Protein AF-A0A7J5W8D7-F1 (afdb_monomer_lite)

Secondary structure (DSSP, 8-state):
-HHHHHHHHHHHHHHHHHHHHHHHHHHHHHHHHHHHHHHHHHHHHHHHSS--TT--GGGGTTTSSSHHHHTB-TTT-PBPEEETTTTEEEBTTB---

Structure (mmCIF, N/CA/C/O backbone):
data_AF-A0A7J5W8D7-F1
#
_entry.id   AF-A0A7J5W8D7-F1
#
loop_
_atom_site.group_PDB
_atom_site.id
_atom_site.type_symbol
_atom_site.label_atom_id
_atom_site.label_alt_id
_atom_site.label_comp_id
_atom_site.label_asym_id
_atom_site.label_entity_id
_atom_site.label_seq_id
_atom_site.pdbx_PDB_ins_code
_atom_site.Cartn_x
_atom_site.Cartn_y
_atom_site.Cartn_z
_atom_site.occupancy
_atom_site.B_iso_or_equiv
_atom_site.auth_seq_id
_atom_site.auth_comp_id
_atom_site.auth_asym_id
_atom_site.auth_atom_id
_atom_site.pdbx_PDB_model_num
ATOM 1 N N . MET A 1 1 ? -29.843 -3.791 36.049 1.00 81.31 1 MET A N 1
ATOM 2 C CA . MET A 1 1 ? -30.509 -3.191 34.869 1.00 81.31 1 MET A CA 1
ATOM 3 C C . MET A 1 1 ? -29.813 -1.909 34.408 1.00 81.31 1 MET A C 1
ATOM 5 O O . MET A 1 1 ? -29.415 -1.856 33.257 1.00 81.31 1 MET A O 1
ATOM 9 N N . VAL A 1 2 ? -29.557 -0.930 35.288 1.00 93.94 2 VAL A N 1
ATOM 10 C CA . VAL A 1 2 ? -28.849 0.327 34.934 1.00 93.94 2 VAL A CA 1
ATOM 11 C C . VAL A 1 2 ? -27.437 0.103 34.369 1.00 93.94 2 VAL A C 1
ATOM 13 O O . VAL A 1 2 ? -27.070 0.722 33.380 1.00 93.94 2 VAL A O 1
ATOM 16 N N . VAL A 1 3 ? -26.665 -0.831 34.931 1.00 94.50 3 VAL A N 1
ATOM 17 C CA . VAL A 1 3 ? -25.295 -1.118 34.457 1.00 94.50 3 VAL A CA 1
ATOM 18 C C . VAL A 1 3 ? -25.271 -1.601 33.004 1.00 94.50 3 VAL A C 1
ATOM 20 O O . VAL A 1 3 ? -24.425 -1.170 32.230 1.00 94.50 3 VAL A O 1
ATOM 23 N N . VAL A 1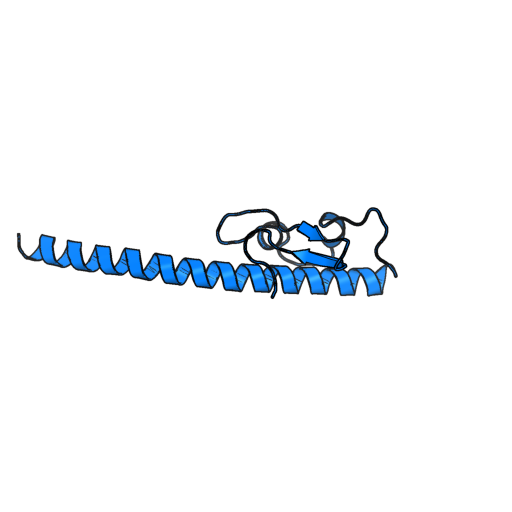 4 ? -26.230 -2.446 32.611 1.00 94.19 4 VAL A N 1
ATOM 24 C CA . VAL A 1 4 ? -26.324 -2.970 31.238 1.00 94.19 4 VAL A CA 1
ATOM 25 C C . VAL A 1 4 ? -26.628 -1.841 30.252 1.00 94.19 4 VAL A C 1
ATOM 27 O O . VAL A 1 4 ? -26.033 -1.791 29.180 1.00 94.19 4 VAL A O 1
ATOM 30 N N . LEU A 1 5 ? -27.491 -0.896 30.642 1.00 93.12 5 LEU A N 1
ATOM 31 C CA . LEU A 1 5 ? -27.784 0.291 29.837 1.00 93.12 5 LEU A CA 1
ATOM 32 C C . LEU A 1 5 ? -26.545 1.173 29.653 1.00 93.12 5 LEU A C 1
ATOM 34 O O . LEU A 1 5 ? -26.247 1.574 28.533 1.00 93.12 5 LEU A O 1
ATOM 38 N N . ILE A 1 6 ? -25.796 1.433 30.728 1.00 95.19 6 ILE A N 1
ATOM 39 C CA . ILE A 1 6 ? -24.584 2.262 30.661 1.00 95.19 6 ILE A CA 1
ATOM 40 C C . ILE A 1 6 ? -23.525 1.600 29.770 1.00 95.19 6 ILE A C 1
ATOM 42 O O . ILE A 1 6 ? -22.965 2.258 28.896 1.00 95.19 6 ILE A O 1
ATOM 46 N N . LEU A 1 7 ? -23.285 0.295 29.936 1.00 94.75 7 LEU A N 1
ATOM 47 C CA . LEU A 1 7 ? -22.328 -0.445 29.108 1.00 94.75 7 LEU A CA 1
ATOM 48 C C . LEU A 1 7 ? -22.732 -0.461 27.628 1.00 94.75 7 LEU A C 1
ATOM 50 O O . LEU A 1 7 ? -21.874 -0.289 26.765 1.00 94.75 7 LEU A O 1
ATOM 54 N N . GLY A 1 8 ? -24.026 -0.606 27.329 1.00 93.50 8 GLY A N 1
ATOM 55 C CA . GLY A 1 8 ? -24.528 -0.563 25.955 1.00 93.50 8 GLY A CA 1
ATOM 56 C C . GLY A 1 8 ? -24.246 0.774 25.267 1.00 93.50 8 GLY A C 1
ATOM 57 O O . GLY A 1 8 ? -23.743 0.796 24.145 1.00 93.50 8 GLY A O 1
ATOM 58 N N . VAL A 1 9 ? -24.496 1.893 25.955 1.00 94.19 9 VAL A N 1
ATOM 59 C CA . VAL A 1 9 ? -24.223 3.234 25.408 1.00 94.19 9 VAL A CA 1
ATOM 60 C C . VAL A 1 9 ? -22.724 3.448 25.182 1.00 94.19 9 VAL A C 1
ATOM 62 O O . VAL A 1 9 ? -22.331 3.927 24.119 1.00 94.19 9 VAL A O 1
ATOM 65 N N . LEU A 1 10 ? -21.876 3.047 26.135 1.00 94.56 10 LEU A N 1
ATOM 66 C CA . LEU A 1 10 ? -20.420 3.160 25.992 1.00 94.56 10 LEU A CA 1
ATOM 67 C C . LEU A 1 10 ? -19.897 2.348 24.801 1.00 94.56 10 LEU A C 1
ATOM 69 O O . LEU A 1 10 ? -19.046 2.830 24.054 1.00 94.56 10 LEU A O 1
ATOM 73 N N . MET A 1 11 ? -20.431 1.143 24.587 1.00 93.56 11 MET A N 1
ATOM 74 C CA . MET A 1 11 ? -20.006 0.291 23.480 1.00 93.56 11 MET A CA 1
ATOM 75 C C . MET A 1 11 ? -20.404 0.860 22.116 1.00 93.56 11 MET A C 1
ATOM 77 O O . MET A 1 11 ? -19.600 0.817 21.188 1.00 93.56 11 MET A O 1
ATOM 81 N N . LEU A 1 12 ? -21.596 1.452 21.992 1.00 93.44 12 LEU A N 1
ATOM 82 C CA . LEU A 1 12 ? -22.017 2.106 20.747 1.00 93.44 12 LEU A CA 1
ATOM 83 C C . LEU A 1 12 ? -21.089 3.266 20.368 1.00 93.44 12 LEU A C 1
ATOM 85 O O . LEU A 1 12 ? -20.677 3.371 19.213 1.00 93.44 12 LEU A O 1
ATOM 89 N N . ILE A 1 13 ? -20.711 4.098 21.342 1.00 91.62 13 ILE A N 1
ATOM 90 C CA . ILE A 1 13 ? -19.775 5.210 21.120 1.00 91.62 13 ILE A CA 1
ATOM 91 C C . ILE A 1 13 ? -18.398 4.676 20.706 1.00 91.62 13 ILE A C 1
ATOM 93 O O . ILE A 1 13 ? -17.784 5.200 19.775 1.00 91.62 13 ILE A O 1
ATOM 97 N N . ALA A 1 14 ? -17.915 3.620 21.365 1.00 91.00 14 ALA A N 1
ATOM 98 C CA . ALA A 1 14 ? -16.631 3.004 21.045 1.00 91.00 14 ALA A CA 1
ATOM 99 C C . ALA A 1 14 ? -16.593 2.443 19.612 1.00 91.00 14 ALA A C 1
ATOM 101 O O . ALA A 1 14 ? -15.637 2.695 18.885 1.00 91.00 14 ALA A O 1
ATOM 102 N N . VAL A 1 15 ? -17.643 1.739 19.178 1.00 90.38 15 VAL A N 1
ATOM 103 C CA . VAL A 1 15 ? -17.714 1.180 17.816 1.00 90.38 15 VAL A CA 1
ATOM 104 C C . VAL A 1 15 ? -17.749 2.293 16.771 1.00 90.38 15 VAL A C 1
ATOM 106 O O . VAL A 1 15 ? -16.958 2.266 15.831 1.00 90.38 15 VAL A O 1
ATOM 109 N N . ALA A 1 16 ? -18.619 3.290 16.958 1.00 87.06 16 ALA A N 1
ATOM 110 C CA . ALA A 1 16 ? -18.762 4.394 16.011 1.00 87.06 16 ALA A CA 1
ATOM 111 C C . ALA A 1 16 ? -17.479 5.233 15.889 1.00 87.06 16 ALA A C 1
ATOM 113 O O . ALA A 1 16 ? -17.097 5.637 14.794 1.00 87.06 16 ALA A O 1
ATOM 114 N N . SER A 1 17 ? -16.786 5.485 17.002 1.00 89.50 17 SER A N 1
ATOM 115 C CA . SER A 1 17 ? -15.521 6.227 16.973 1.00 89.50 17 SER A CA 1
ATOM 116 C C . SER A 1 17 ? -14.381 5.423 16.345 1.00 89.50 17 SER A C 1
ATOM 118 O O . SER A 1 17 ? -13.585 5.985 15.592 1.00 89.50 17 SER A O 1
ATOM 120 N N . TYR A 1 18 ? -14.310 4.113 16.603 1.00 89.38 18 TYR A N 1
ATOM 121 C CA . TYR A 1 18 ? -13.262 3.259 16.050 1.00 89.38 18 TYR A CA 1
ATOM 122 C C . TYR A 1 18 ? -13.353 3.121 14.528 1.00 89.38 18 TYR A C 1
ATOM 124 O O . TYR A 1 18 ? -12.325 3.227 13.863 1.00 89.38 18 TYR A O 1
ATOM 132 N N . SER A 1 19 ? -14.554 2.944 13.960 1.00 86.00 19 SER A N 1
ATOM 133 C CA . SER A 1 19 ? -14.712 2.814 12.503 1.00 86.00 19 SER A CA 1
ATOM 134 C C . SER A 1 19 ? -14.227 4.064 11.765 1.00 86.00 19 SER A C 1
ATOM 136 O O . SER A 1 19 ? -13.439 3.961 10.835 1.00 86.00 19 SER A O 1
ATOM 138 N N . MET A 1 20 ? -14.576 5.257 12.257 1.00 84.31 20 MET A N 1
ATOM 139 C CA . MET A 1 20 ? -14.128 6.523 11.661 1.00 84.31 20 MET A CA 1
ATOM 140 C C . MET A 1 20 ? -12.601 6.697 11.691 1.00 84.31 20 MET A C 1
ATOM 142 O O . MET A 1 20 ? -12.018 7.282 10.777 1.00 84.31 20 MET A O 1
ATOM 146 N N . LEU A 1 21 ? -11.946 6.237 12.761 1.00 88.88 21 LEU A N 1
ATOM 147 C CA . LEU A 1 21 ? -10.488 6.292 12.895 1.00 88.88 21 LEU A CA 1
ATOM 148 C C . LEU A 1 21 ? -9.805 5.267 11.985 1.00 88.88 21 LEU A C 1
ATOM 150 O O . LEU A 1 21 ? -8.797 5.587 11.354 1.00 88.88 21 LEU A O 1
ATOM 154 N N . ALA A 1 22 ? -10.360 4.056 11.911 1.00 89.12 22 ALA A N 1
ATOM 155 C CA . ALA A 1 22 ? -9.867 2.990 11.052 1.00 89.12 22 ALA A CA 1
ATOM 156 C C . ALA A 1 22 ? -9.936 3.381 9.569 1.00 89.12 22 ALA A C 1
ATOM 158 O O . ALA A 1 22 ? -8.950 3.190 8.860 1.00 89.12 22 ALA A O 1
ATOM 159 N N . ASP A 1 23 ? -11.031 4.007 9.129 1.00 89.25 23 ASP A N 1
ATOM 160 C CA . ASP A 1 23 ? -11.201 4.428 7.735 1.00 89.25 23 ASP A CA 1
ATOM 161 C C . ASP A 1 23 ? -10.138 5.458 7.322 1.00 89.25 23 ASP A C 1
ATOM 163 O O . ASP A 1 23 ? -9.457 5.296 6.310 1.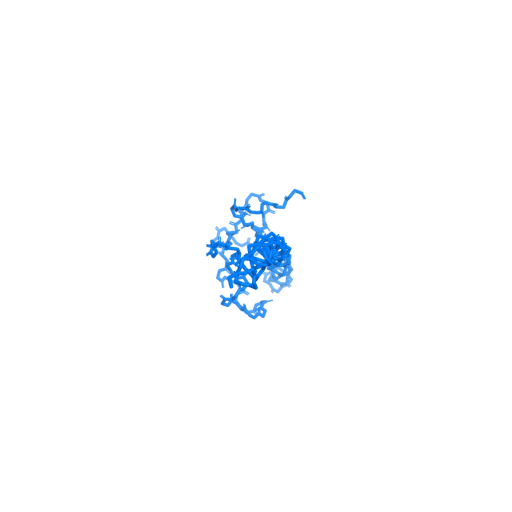00 89.25 23 ASP A O 1
ATOM 167 N N . ARG A 1 24 ? -9.903 6.472 8.165 1.00 88.38 24 ARG A N 1
ATOM 168 C CA . ARG A 1 24 ? -8.859 7.487 7.930 1.00 88.38 24 ARG A CA 1
ATOM 169 C C . ARG A 1 24 ? -7.454 6.893 7.925 1.00 88.38 24 ARG A C 1
ATOM 171 O O . ARG A 1 24 ? -6.602 7.310 7.142 1.00 88.38 24 ARG A O 1
ATOM 178 N N . ALA A 1 25 ? -7.188 5.939 8.816 1.00 89.62 25 ALA A N 1
ATOM 179 C CA . ALA A 1 25 ? -5.907 5.244 8.845 1.00 89.62 25 ALA A CA 1
ATOM 180 C C . ALA A 1 25 ? -5.700 4.409 7.572 1.00 89.62 25 ALA A C 1
ATOM 182 O O . ALA A 1 25 ? -4.596 4.385 7.028 1.00 89.62 25 ALA A O 1
ATOM 183 N N . ALA A 1 26 ? -6.758 3.764 7.077 1.00 90.38 26 ALA A N 1
ATOM 184 C CA . ALA A 1 26 ? -6.730 2.988 5.847 1.00 90.38 26 ALA A CA 1
ATOM 185 C C . ALA A 1 26 ? -6.518 3.869 4.605 1.00 90.38 26 ALA A C 1
ATOM 187 O O . ALA A 1 26 ? -5.719 3.504 3.742 1.00 90.38 26 ALA A O 1
ATOM 188 N N . GLU A 1 27 ? -7.150 5.041 4.543 1.00 90.19 27 GLU A N 1
ATOM 189 C CA . GLU A 1 27 ? -6.920 6.051 3.502 1.00 90.19 27 GLU A CA 1
ATOM 190 C C . GLU A 1 27 ? -5.461 6.533 3.504 1.00 90.19 27 GLU A C 1
ATOM 192 O O . GLU A 1 27 ? -4.771 6.461 2.485 1.00 90.19 27 GLU A O 1
ATOM 197 N N . ALA A 1 28 ? -4.938 6.935 4.668 1.00 90.38 28 ALA A N 1
ATOM 198 C CA . ALA A 1 28 ? -3.546 7.366 4.799 1.00 90.38 28 ALA A CA 1
ATOM 199 C C . ALA A 1 28 ? -2.552 6.256 4.407 1.00 90.38 28 ALA A C 1
ATOM 201 O O . ALA A 1 28 ? -1.541 6.519 3.748 1.00 90.38 28 ALA A O 1
ATOM 202 N N . ALA A 1 29 ? -2.846 5.007 4.771 1.00 91.25 29 ALA A N 1
ATOM 203 C CA . ALA A 1 29 ? -2.056 3.852 4.365 1.00 91.25 29 ALA A CA 1
ATOM 204 C C . ALA A 1 29 ? -2.151 3.593 2.851 1.00 91.25 29 ALA A C 1
ATOM 206 O O . ALA A 1 29 ? -1.132 3.304 2.228 1.00 91.25 29 ALA A O 1
ATOM 207 N N . CYS A 1 30 ? -3.325 3.762 2.233 1.00 92.00 30 CYS A N 1
ATOM 208 C CA . CYS A 1 30 ? -3.487 3.660 0.782 1.00 92.00 30 CYS A CA 1
ATOM 209 C C . CYS A 1 30 ? -2.618 4.686 0.047 1.00 92.00 30 CYS A C 1
ATOM 211 O O . CYS A 1 30 ? -1.901 4.340 -0.893 1.00 92.00 30 CYS A O 1
ATOM 213 N N . ILE A 1 31 ? -2.623 5.934 0.518 1.00 91.06 31 ILE A N 1
ATOM 214 C CA . ILE A 1 31 ? -1.767 6.999 -0.009 1.00 91.06 31 ILE A CA 1
ATOM 215 C C . ILE A 1 31 ? -0.290 6.617 0.173 1.00 91.06 31 ILE A C 1
ATOM 217 O O . ILE A 1 31 ? 0.510 6.702 -0.757 1.00 91.06 31 ILE A O 1
ATOM 221 N N . SER A 1 32 ? 0.102 6.121 1.345 1.00 91.31 32 SER A N 1
ATOM 222 C CA . SER A 1 32 ? 1.477 5.658 1.553 1.00 91.31 32 SER A CA 1
ATOM 223 C C . SER A 1 32 ? 1.873 4.537 0.581 1.00 91.31 32 SER A C 1
ATOM 225 O O . SER A 1 32 ? 2.962 4.591 0.015 1.00 91.31 32 SER A O 1
ATOM 227 N N . ASN A 1 33 ? 1.000 3.556 0.342 1.00 91.31 33 ASN A N 1
ATOM 228 C CA . ASN A 1 33 ? 1.258 2.446 -0.582 1.00 91.31 33 ASN A CA 1
ATOM 229 C C . ASN A 1 33 ? 1.459 2.938 -2.020 1.00 91.31 33 ASN A C 1
ATOM 231 O O . ASN A 1 33 ? 2.429 2.551 -2.671 1.00 91.31 33 ASN A O 1
ATOM 235 N N . GLN A 1 34 ? 0.598 3.844 -2.488 1.00 90.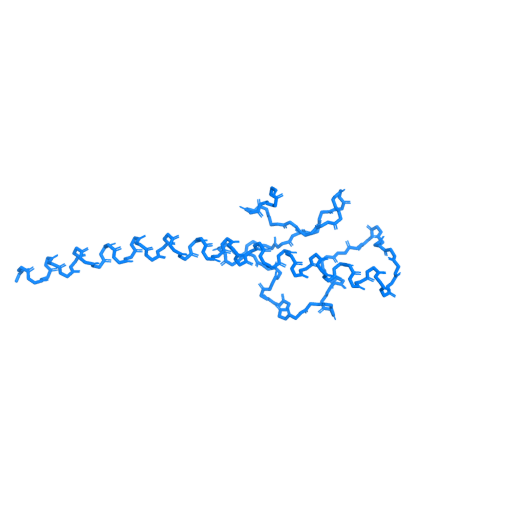94 34 GLN A N 1
ATOM 236 C CA . GLN A 1 34 ? 0.737 4.482 -3.799 1.00 90.94 34 GLN A CA 1
ATOM 237 C C . GLN A 1 34 ? 2.080 5.225 -3.919 1.00 90.94 34 GLN A C 1
ATOM 239 O O . GLN A 1 34 ? 2.779 5.055 -4.914 1.00 90.94 34 GLN A O 1
ATOM 244 N N . ARG A 1 35 ? 2.518 5.974 -2.891 1.00 91.19 35 ARG A N 1
ATOM 245 C CA . ARG A 1 35 ? 3.848 6.628 -2.881 1.00 91.19 35 ARG A CA 1
ATOM 246 C C . ARG A 1 35 ? 4.995 5.627 -2.945 1.00 91.19 35 ARG A C 1
ATOM 248 O O . ARG A 1 35 ? 5.942 5.851 -3.693 1.00 91.19 35 ARG A O 1
ATOM 255 N N . THR A 1 36 ? 4.917 4.543 -2.179 1.00 92.00 36 THR A N 1
ATOM 256 C CA . THR A 1 36 ? 5.930 3.481 -2.190 1.00 92.00 36 THR A CA 1
ATOM 257 C C . THR A 1 36 ? 6.052 2.860 -3.577 1.00 92.00 36 THR A C 1
ATOM 259 O O . THR A 1 36 ? 7.158 2.750 -4.104 1.00 92.00 36 THR A O 1
ATOM 262 N N . LEU A 1 37 ? 4.924 2.514 -4.202 1.00 91.44 37 LEU A N 1
ATOM 263 C CA . LEU A 1 37 ? 4.917 1.939 -5.544 1.00 91.44 37 LEU A CA 1
ATOM 264 C C . LEU A 1 37 ? 5.376 2.949 -6.602 1.00 91.44 37 LEU A C 1
ATOM 266 O O . LEU A 1 37 ? 6.174 2.600 -7.464 1.00 91.44 37 LEU A O 1
ATOM 270 N N . ASN A 1 38 ? 4.981 4.218 -6.496 1.00 91.44 38 ASN A N 1
ATOM 271 C CA . ASN A 1 38 ? 5.498 5.285 -7.356 1.00 91.44 38 ASN A CA 1
ATOM 272 C C . ASN A 1 38 ? 7.018 5.450 -7.213 1.00 91.44 38 ASN A C 1
ATOM 274 O O . ASN A 1 38 ? 7.717 5.629 -8.207 1.00 91.44 38 ASN A O 1
ATOM 278 N N . GLY A 1 39 ? 7.558 5.322 -5.999 1.00 90.44 39 GLY A N 1
ATOM 279 C CA . GLY A 1 39 ? 9.001 5.244 -5.775 1.00 90.44 39 GLY A CA 1
ATOM 280 C C . GLY A 1 39 ? 9.632 4.043 -6.484 1.00 90.44 39 GLY A C 1
ATOM 281 O O . GLY A 1 39 ? 10.651 4.192 -7.156 1.00 90.44 39 GLY A O 1
ATOM 282 N N . ALA A 1 40 ? 8.995 2.873 -6.416 1.00 91.31 40 ALA A N 1
ATOM 283 C CA . ALA A 1 40 ? 9.443 1.678 -7.126 1.00 91.31 40 ALA A CA 1
ATOM 284 C C . ALA A 1 40 ? 9.422 1.848 -8.660 1.00 91.31 40 ALA A C 1
ATOM 286 O O . ALA A 1 40 ? 10.352 1.379 -9.317 1.00 91.31 40 ALA A O 1
ATOM 287 N N . ILE A 1 41 ? 8.469 2.601 -9.233 1.00 90.81 41 ILE A N 1
ATOM 288 C CA . ILE A 1 41 ? 8.502 3.007 -10.655 1.00 90.81 41 ILE A CA 1
ATOM 289 C C . ILE A 1 41 ? 9.792 3.778 -10.956 1.00 90.81 41 ILE A C 1
ATOM 291 O O . ILE A 1 41 ? 10.472 3.489 -11.940 1.00 90.81 41 ILE A O 1
ATOM 295 N N . GLN A 1 42 ? 10.168 4.744 -10.114 1.00 90.38 42 GLN A N 1
ATOM 296 C CA . GLN A 1 42 ? 11.384 5.534 -10.335 1.00 90.38 42 GLN A CA 1
ATOM 297 C C . GLN A 1 42 ? 12.653 4.674 -10.264 1.00 90.38 42 GLN A C 1
ATOM 299 O O . GLN A 1 42 ? 13.565 4.850 -11.072 1.00 90.38 42 GLN A O 1
ATOM 304 N N . ILE A 1 43 ? 12.703 3.697 -9.354 1.00 90.50 43 ILE A N 1
ATOM 305 C CA . ILE A 1 43 ? 13.826 2.751 -9.263 1.00 90.50 43 ILE A CA 1
ATOM 306 C C . ILE A 1 43 ? 13.866 1.838 -10.498 1.00 90.50 43 ILE A C 1
ATOM 308 O O . ILE A 1 43 ? 14.941 1.612 -11.067 1.00 90.50 43 ILE A O 1
ATOM 312 N N . TYR A 1 44 ? 12.706 1.356 -10.955 1.00 89.56 44 TYR A N 1
ATOM 313 C CA . TYR A 1 44 ? 12.588 0.575 -12.185 1.00 89.56 44 TYR A CA 1
ATOM 314 C C . TYR A 1 44 ? 13.138 1.361 -13.380 1.00 89.56 44 TYR A C 1
ATOM 316 O O . TYR A 1 44 ? 13.976 0.842 -14.120 1.00 89.56 44 TYR A O 1
ATOM 324 N N . ARG A 1 45 ? 12.755 2.638 -13.525 1.00 89.19 45 ARG A N 1
ATOM 325 C CA . ARG A 1 45 ? 13.284 3.542 -14.562 1.00 89.19 45 ARG A CA 1
ATOM 326 C C . ARG A 1 45 ? 14.793 3.731 -14.439 1.00 89.19 45 ARG A C 1
ATOM 328 O O . ARG A 1 45 ? 15.507 3.601 -15.425 1.00 89.19 45 ARG A O 1
ATOM 335 N N . GLY A 1 46 ? 15.311 3.941 -13.232 1.00 87.25 46 GLY A N 1
ATOM 336 C CA . GLY A 1 46 ? 16.758 4.036 -13.012 1.00 87.25 46 GLY A CA 1
ATOM 337 C C . GLY A 1 46 ? 17.527 2.775 -13.433 1.00 87.25 46 GLY A C 1
ATOM 338 O O . GLY A 1 46 ? 18.668 2.870 -13.874 1.00 87.25 46 GLY A O 1
ATOM 339 N N . THR A 1 47 ? 16.897 1.599 -13.340 1.00 87.38 47 THR A N 1
ATOM 340 C CA . THR A 1 47 ? 17.535 0.306 -13.640 1.00 87.38 47 THR A CA 1
ATOM 341 C C . THR A 1 47 ? 17.369 -0.124 -15.100 1.00 87.38 47 THR A C 1
ATOM 343 O O . THR A 1 47 ? 18.291 -0.686 -15.687 1.00 87.38 47 THR A O 1
ATOM 346 N N . ARG A 1 48 ? 16.190 0.101 -15.691 1.00 84.88 48 ARG A N 1
ATOM 347 C CA . ARG A 1 48 ? 15.816 -0.379 -17.036 1.00 84.88 48 ARG A CA 1
ATOM 348 C C . ARG A 1 48 ? 15.680 0.730 -18.082 1.00 84.88 48 ARG A C 1
ATOM 350 O O . ARG A 1 48 ? 15.471 0.437 -19.256 1.00 84.88 48 ARG A O 1
ATOM 357 N N . GLY A 1 49 ? 15.820 1.990 -17.680 1.00 83.69 49 GLY A N 1
ATOM 358 C CA . GLY A 1 49 ? 15.660 3.164 -18.531 1.00 83.69 49 GLY A CA 1
ATOM 359 C C . GLY A 1 49 ? 14.225 3.694 -18.521 1.00 83.69 49 GLY A C 1
ATOM 360 O O . GLY A 1 49 ? 13.843 4.471 -17.649 1.00 83.69 49 GLY A O 1
ATOM 361 N N . SER A 1 50 ? 13.424 3.313 -19.517 1.00 80.69 50 SER A N 1
ATOM 362 C CA . SER A 1 50 ? 12.055 3.822 -19.687 1.00 80.69 50 SER A CA 1
ATOM 363 C C . SER A 1 50 ? 11.003 2.770 -19.356 1.00 80.69 50 SER A C 1
ATOM 365 O O . SER A 1 50 ? 11.248 1.571 -19.477 1.00 80.69 50 SER A O 1
ATOM 367 N N . LEU A 1 51 ? 9.805 3.235 -18.999 1.00 81.75 51 LEU A N 1
ATOM 368 C CA . LEU A 1 51 ? 8.610 2.399 -18.968 1.00 81.75 51 LEU A CA 1
ATOM 369 C C . LEU A 1 51 ? 8.274 1.989 -20.407 1.00 81.75 51 LEU A C 1
ATOM 371 O O . LEU A 1 51 ? 8.273 2.825 -21.314 1.00 81.75 51 LEU A O 1
ATOM 375 N N . THR A 1 52 ? 8.064 0.696 -20.633 1.00 78.19 52 THR A N 1
ATOM 376 C CA . THR A 1 52 ? 7.600 0.161 -21.916 1.00 78.19 52 THR A CA 1
ATOM 377 C C . THR A 1 52 ? 6.084 0.308 -22.031 1.00 78.19 52 THR A C 1
ATOM 379 O O . THR A 1 52 ? 5.378 0.404 -21.032 1.00 78.19 52 THR A O 1
ATOM 382 N N . SER A 1 53 ? 5.547 0.268 -23.252 1.00 73.19 53 SER A N 1
ATOM 383 C CA . SER A 1 53 ? 4.093 0.313 -23.494 1.00 73.19 53 SER A CA 1
ATOM 384 C C . SER A 1 53 ? 3.325 -0.890 -22.927 1.00 73.19 53 SER A C 1
ATOM 386 O O . SER A 1 53 ? 2.100 -0.868 -22.877 1.00 73.19 53 SER A O 1
ATOM 388 N N . THR A 1 54 ? 4.037 -1.936 -22.505 1.00 78.94 54 THR A N 1
ATOM 389 C CA . THR A 1 54 ? 3.499 -3.134 -21.850 1.00 78.94 54 THR A CA 1
ATOM 390 C C . THR A 1 54 ? 3.760 -3.150 -20.344 1.00 78.94 54 THR A C 1
ATOM 392 O O . THR A 1 54 ? 3.618 -4.204 -19.734 1.00 78.94 54 THR A O 1
ATOM 395 N N . PHE A 1 55 ? 4.212 -2.038 -19.757 1.00 83.69 55 PHE A N 1
ATOM 396 C CA . PHE A 1 55 ? 4.495 -1.959 -18.329 1.00 83.69 55 PHE A CA 1
ATOM 397 C C . PHE A 1 55 ? 3.224 -2.186 -17.513 1.00 83.69 55 PHE A C 1
ATOM 399 O O . PHE A 1 55 ? 2.176 -1.591 -17.772 1.00 83.69 55 PHE A O 1
ATOM 406 N N . THR A 1 56 ? 3.331 -3.047 -16.512 1.00 85.38 56 THR A N 1
ATOM 407 C CA . THR A 1 56 ? 2.243 -3.393 -15.604 1.00 85.38 56 THR A CA 1
ATOM 408 C C . THR A 1 56 ? 2.692 -3.250 -14.162 1.00 85.38 56 THR A C 1
ATOM 410 O O . THR A 1 56 ? 3.884 -3.233 -13.861 1.00 85.38 56 THR A O 1
ATOM 413 N N . LEU A 1 57 ? 1.727 -3.214 -13.240 1.00 84.75 57 LEU A N 1
ATOM 414 C CA . LEU A 1 57 ? 2.036 -3.209 -11.814 1.00 84.75 57 LEU A CA 1
ATOM 415 C C . LEU A 1 57 ? 2.928 -4.407 -11.424 1.00 84.75 57 LEU A C 1
ATOM 417 O O . LEU A 1 57 ? 3.845 -4.241 -10.636 1.00 84.75 57 LEU A O 1
ATOM 421 N N . GLY A 1 58 ? 2.743 -5.587 -12.024 1.00 85.81 58 GLY A N 1
ATOM 422 C CA . GLY A 1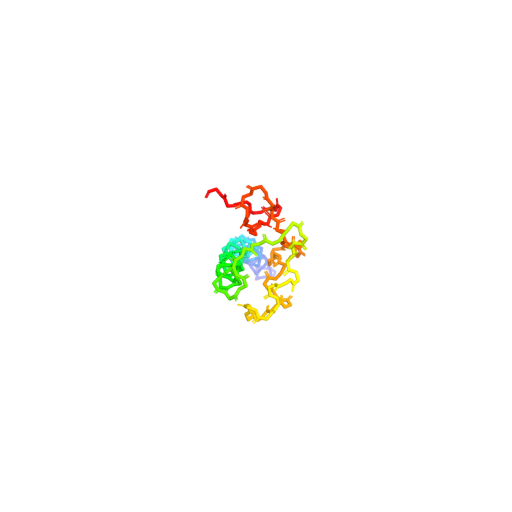 58 ? 3.562 -6.772 -11.730 1.00 85.81 58 GLY A CA 1
ATOM 423 C C . GLY A 1 58 ? 5.067 -6.586 -11.967 1.00 85.81 58 GLY A C 1
ATOM 424 O O . GLY A 1 58 ? 5.877 -7.214 -11.293 1.00 85.81 58 GLY A O 1
ATOM 425 N N . ASP A 1 59 ? 5.466 -5.670 -12.853 1.00 86.94 59 ASP A N 1
ATOM 426 C CA . ASP A 1 59 ? 6.880 -5.402 -13.135 1.00 86.94 59 ASP A CA 1
ATOM 427 C C . ASP A 1 59 ? 7.629 -4.768 -11.944 1.00 86.94 59 ASP A C 1
ATOM 429 O O . ASP A 1 59 ? 8.865 -4.749 -11.930 1.00 86.94 59 ASP A O 1
ATOM 433 N N . LEU A 1 60 ? 6.905 -4.269 -10.932 1.00 86.62 60 LEU A N 1
ATOM 434 C CA . LEU A 1 60 ? 7.475 -3.662 -9.728 1.00 86.62 60 LEU A CA 1
ATOM 435 C C . LEU A 1 60 ? 7.676 -4.648 -8.565 1.00 86.62 60 LEU A C 1
ATOM 437 O O . LEU A 1 60 ? 8.208 -4.232 -7.535 1.00 86.62 60 LEU A O 1
ATOM 441 N N . GLU A 1 61 ? 7.300 -5.924 -8.691 1.00 87.44 61 GLU A N 1
ATOM 442 C CA . GLU A 1 61 ? 7.343 -6.892 -7.577 1.00 87.44 61 GLU A CA 1
ATOM 443 C C . GLU A 1 61 ? 8.740 -7.020 -6.938 1.00 87.44 61 GLU A C 1
ATOM 445 O O . GLU A 1 61 ? 8.872 -7.145 -5.723 1.00 87.44 61 GLU A O 1
ATOM 450 N N . GLY A 1 62 ? 9.805 -6.880 -7.735 1.00 86.50 62 GLY A N 1
ATOM 451 C CA . GLY A 1 62 ? 11.192 -6.887 -7.252 1.00 86.50 62 GLY A CA 1
ATOM 452 C C . GLY A 1 62 ? 11.714 -5.550 -6.707 1.00 86.50 62 GLY A C 1
ATOM 453 O O . GLY A 1 62 ? 12.848 -5.488 -6.237 1.00 86.50 62 GLY A O 1
ATOM 454 N N . TYR A 1 63 ? 10.925 -4.478 -6.792 1.00 86.38 63 TYR A N 1
ATOM 455 C CA . TYR A 1 63 ? 11.331 -3.105 -6.466 1.00 86.38 63 TYR A CA 1
ATOM 456 C C . TYR A 1 63 ? 10.612 -2.526 -5.243 1.00 86.38 63 TYR A C 1
ATOM 458 O O . TYR A 1 63 ? 10.985 -1.452 -4.770 1.00 86.38 63 TYR A O 1
ATOM 466 N N . ALA A 1 64 ? 9.612 -3.227 -4.710 1.00 85.88 64 ALA A N 1
ATOM 467 C CA . ALA A 1 64 ? 8.877 -2.822 -3.523 1.00 85.88 64 ALA A CA 1
ATOM 468 C C . ALA A 1 64 ? 8.793 -3.972 -2.513 1.00 85.88 64 ALA A C 1
ATOM 470 O O . ALA A 1 64 ? 8.597 -5.132 -2.867 1.00 85.88 64 ALA A O 1
ATOM 471 N N . THR A 1 65 ? 8.940 -3.656 -1.229 1.00 84.44 65 THR A N 1
ATOM 472 C CA . THR A 1 65 ? 8.774 -4.637 -0.154 1.00 84.44 65 THR A CA 1
ATOM 473 C C . THR A 1 65 ? 7.290 -4.852 0.147 1.00 84.44 65 THR A C 1
ATOM 475 O O . THR A 1 65 ? 6.468 -3.972 -0.093 1.00 84.44 65 THR A O 1
ATOM 478 N N . THR A 1 66 ? 6.921 -6.006 0.715 1.00 86.56 66 THR A N 1
ATOM 479 C CA . THR A 1 66 ? 5.532 -6.313 1.138 1.00 86.56 66 THR A CA 1
ATOM 480 C C . THR A 1 66 ? 4.486 -6.280 0.009 1.00 86.56 66 THR A C 1
ATOM 482 O O . THR A 1 66 ? 3.372 -5.792 0.195 1.00 86.56 66 THR A O 1
ATOM 485 N N . TRP A 1 67 ? 4.845 -6.834 -1.154 1.00 86.19 67 TRP A N 1
ATOM 486 C CA . TRP A 1 67 ? 4.048 -6.846 -2.388 1.00 86.19 67 TRP A CA 1
ATOM 487 C C . TRP A 1 67 ? 2.568 -7.221 -2.207 1.00 86.19 67 TRP A C 1
ATOM 489 O O . TRP A 1 67 ? 1.679 -6.485 -2.638 1.00 86.19 67 TRP A O 1
ATOM 499 N N . ASP A 1 68 ? 2.299 -8.307 -1.482 1.00 84.56 68 ASP A N 1
ATOM 500 C CA . ASP A 1 68 ? 0.943 -8.832 -1.261 1.00 84.56 68 ASP A CA 1
ATOM 501 C C . ASP A 1 68 ? 0.008 -7.852 -0.534 1.00 84.56 68 ASP A C 1
ATOM 503 O O . ASP A 1 68 ? -1.213 -7.989 -0.580 1.00 84.56 68 ASP A O 1
ATOM 507 N N . VAL A 1 69 ? 0.575 -6.867 0.168 1.00 85.50 69 VAL A N 1
ATOM 508 C CA . VAL A 1 69 ? -0.174 -5.924 1.007 1.00 85.50 69 VAL A CA 1
ATOM 509 C C . VAL A 1 69 ? -0.264 -4.546 0.360 1.00 85.50 69 VAL A C 1
ATOM 511 O O . VAL A 1 69 ? -1.293 -3.883 0.476 1.00 85.50 69 VAL A O 1
ATOM 514 N N . ILE A 1 70 ? 0.792 -4.099 -0.322 1.00 87.62 70 ILE A N 1
ATOM 515 C CA . ILE A 1 70 ? 0.850 -2.742 -0.888 1.00 87.62 70 ILE A CA 1
ATOM 516 C C . ILE A 1 70 ? 0.103 -2.606 -2.218 1.00 87.62 70 ILE A C 1
ATOM 518 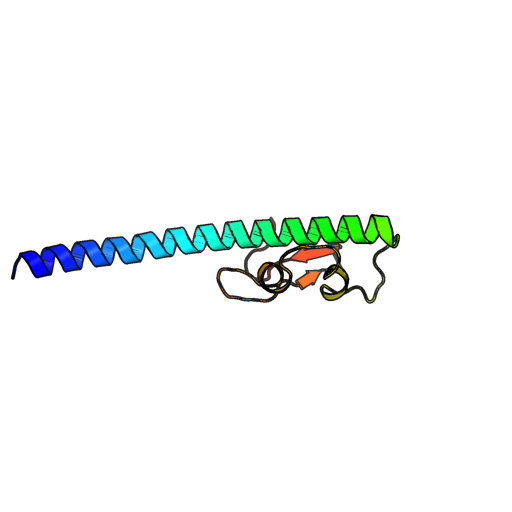O O . ILE A 1 70 ? -0.217 -1.493 -2.622 1.00 87.62 70 ILE A O 1
ATOM 522 N N . THR A 1 71 ? -0.182 -3.722 -2.891 1.00 89.25 71 THR A N 1
ATOM 523 C CA . THR A 1 71 ? -0.884 -3.765 -4.186 1.00 89.25 71 THR A CA 1
ATOM 524 C C . THR A 1 71 ? -2.396 -3.593 -4.065 1.00 89.25 71 THR A C 1
ATOM 526 O O . THR A 1 71 ? -3.071 -3.398 -5.074 1.00 89.25 71 THR A O 1
ATOM 529 N N . VAL A 1 72 ? -2.936 -3.620 -2.845 1.00 90.94 72 VAL A N 1
ATOM 530 C CA . VAL A 1 72 ? -4.364 -3.442 -2.564 1.00 90.94 72 VAL A CA 1
ATOM 531 C C . VAL A 1 72 ? -4.602 -2.281 -1.606 1.00 90.94 72 VAL A C 1
ATOM 533 O O . VAL A 1 72 ? -3.776 -1.954 -0.750 1.00 90.94 72 VAL A O 1
ATOM 536 N N . CYS A 1 73 ? -5.761 -1.645 -1.732 1.00 90.00 73 CYS A N 1
ATOM 537 C CA . CYS A 1 73 ? -6.172 -0.599 -0.817 1.00 90.00 73 CYS A CA 1
ATOM 538 C C . CYS A 1 73 ? -6.539 -1.207 0.551 1.00 90.00 73 CYS A C 1
ATOM 540 O O . CYS A 1 73 ? -7.283 -2.188 0.617 1.00 90.00 73 CYS A O 1
ATOM 542 N N . PRO A 1 74 ? -6.045 -0.663 1.675 1.00 89.06 74 PRO A N 1
ATOM 543 C CA . PRO A 1 74 ? -6.323 -1.223 2.994 1.00 89.06 74 PRO A CA 1
ATOM 544 C C . PRO A 1 74 ? -7.799 -1.187 3.410 1.00 89.06 74 PRO A C 1
ATOM 546 O O . PRO A 1 74 ? -8.191 -2.069 4.177 1.00 89.06 74 PRO A O 1
ATOM 549 N N . LEU A 1 75 ? -8.577 -0.222 2.901 1.00 86.62 75 LEU A N 1
ATOM 550 C CA . LEU A 1 75 ? -9.970 0.036 3.286 1.00 86.62 75 LEU A CA 1
ATOM 551 C C . LEU A 1 75 ? -10.935 -1.001 2.697 1.00 86.62 75 LEU A C 1
ATOM 553 O O . LEU A 1 75 ? -11.697 -1.643 3.411 1.00 86.62 75 LEU A O 1
ATOM 557 N N . ASP A 1 76 ? -10.871 -1.181 1.386 1.00 85.81 76 ASP A N 1
ATOM 558 C CA . ASP A 1 76 ? -11.848 -1.907 0.570 1.00 85.81 76 ASP A CA 1
ATOM 559 C C . ASP A 1 76 ? -11.221 -3.064 -0.220 1.00 85.81 76 ASP A C 1
ATOM 561 O O . ASP A 1 76 ? -11.923 -3.812 -0.898 1.00 85.81 76 ASP A O 1
ATOM 565 N N . LYS A 1 77 ? -9.896 -3.236 -0.114 1.00 87.00 77 LYS A N 1
ATOM 566 C CA . LYS A 1 77 ? -9.110 -4.259 -0.820 1.00 87.00 77 LYS A CA 1
ATOM 567 C C . LYS A 1 77 ? -9.152 -4.134 -2.342 1.00 87.00 77 LYS A C 1
ATOM 569 O O . LYS A 1 77 ? -8.755 -5.074 -3.029 1.00 87.00 77 LYS A O 1
ATOM 574 N N . ALA A 1 78 ? -9.566 -2.983 -2.878 1.00 88.44 78 ALA A N 1
ATOM 575 C CA . ALA A 1 78 ? -9.488 -2.738 -4.310 1.00 88.44 78 ALA A CA 1
ATOM 576 C C . ALA A 1 78 ? -8.021 -2.760 -4.771 1.00 88.44 78 ALA A C 1
ATOM 578 O O . ALA A 1 78 ? -7.162 -2.185 -4.093 1.00 88.44 78 ALA A O 1
ATOM 579 N N . PRO A 1 79 ? -7.708 -3.405 -5.906 1.00 88.62 79 PRO A N 1
ATOM 580 C CA . PRO A 1 79 ? -6.357 -3.405 -6.441 1.00 88.62 79 PRO A CA 1
ATOM 581 C C . PRO A 1 79 ? -5.961 -1.992 -6.876 1.00 88.62 79 PRO A C 1
ATOM 583 O O . PRO A 1 79 ? -6.756 -1.260 -7.471 1.00 88.62 79 PRO A O 1
ATOM 586 N N . LEU A 1 80 ? -4.721 -1.613 -6.583 1.00 89.19 80 LEU A N 1
ATOM 587 C CA . LEU A 1 80 ? -4.113 -0.411 -7.139 1.00 89.19 80 LEU A CA 1
ATOM 588 C C . LEU A 1 80 ? -3.805 -0.657 -8.621 1.00 89.19 80 LEU A C 1
ATOM 590 O O . LEU A 1 80 ? -3.513 -1.781 -9.032 1.00 89.19 80 LEU A O 1
ATOM 594 N N . VAL A 1 81 ? -3.882 0.394 -9.432 1.00 88.94 81 VAL A N 1
ATOM 595 C CA . VAL A 1 81 ? -3.742 0.300 -10.889 1.00 88.94 81 VAL A CA 1
ATOM 596 C C . VAL A 1 81 ? -2.671 1.275 -11.358 1.00 88.94 81 VAL A C 1
ATOM 598 O O . VAL A 1 81 ? -2.573 2.389 -10.849 1.00 88.94 81 VAL A O 1
ATOM 601 N N . PHE A 1 82 ? -1.858 0.851 -12.325 1.00 88.44 82 PHE A N 1
ATOM 602 C CA . PHE A 1 82 ? -0.952 1.752 -13.030 1.00 88.44 82 PHE A CA 1
ATOM 603 C C . PHE A 1 82 ? -1.727 2.536 -14.090 1.00 88.44 82 PHE A C 1
ATOM 605 O O . PHE A 1 82 ? -2.334 1.944 -14.983 1.00 88.44 82 PHE A O 1
ATOM 612 N N . ASP A 1 83 ? -1.685 3.858 -13.992 1.00 87.31 83 ASP A N 1
ATOM 613 C CA . ASP A 1 83 ? -2.207 4.767 -14.998 1.00 87.31 83 ASP A CA 1
ATOM 614 C C . ASP A 1 83 ? -1.094 5.172 -15.971 1.00 87.31 83 ASP A C 1
ATOM 616 O O . ASP A 1 83 ? -0.135 5.861 -15.619 1.00 87.31 83 ASP A O 1
ATOM 620 N N . SER A 1 84 ? -1.247 4.763 -17.231 1.00 81.94 84 SER A N 1
ATOM 621 C CA . SER A 1 84 ? -0.306 5.081 -18.304 1.00 81.94 84 SER A CA 1
ATOM 622 C C . SER A 1 84 ? -0.322 6.552 -18.725 1.00 81.94 84 SER A C 1
ATOM 624 O O . SER A 1 84 ? 0.629 6.992 -19.363 1.00 81.94 84 SER A O 1
ATOM 626 N N . ALA A 1 85 ? -1.383 7.311 -18.422 1.00 83.00 85 ALA A N 1
ATOM 627 C CA . ALA A 1 85 ? -1.459 8.730 -18.775 1.00 83.00 85 ALA A CA 1
ATOM 628 C C . ALA A 1 85 ? -0.611 9.600 -17.838 1.00 83.00 85 ALA A C 1
ATOM 630 O O . ALA A 1 85 ? 0.022 10.556 -18.284 1.00 83.00 85 ALA A O 1
ATOM 631 N N . THR A 1 86 ? -0.588 9.255 -16.549 1.00 81.38 86 THR A N 1
ATOM 632 C CA . THR A 1 86 ? 0.176 9.967 -15.513 1.00 81.38 86 THR A CA 1
ATOM 633 C C . THR A 1 86 ? 1.482 9.268 -15.127 1.00 81.38 86 THR A C 1
ATOM 635 O O . THR A 1 86 ? 2.258 9.819 -14.349 1.00 81.38 86 THR A O 1
ATOM 638 N N . GLU A 1 87 ? 1.739 8.074 -15.671 1.00 84.56 87 GLU A N 1
ATOM 639 C CA . GLU A 1 87 ? 2.855 7.190 -15.304 1.00 84.56 87 GLU A CA 1
ATOM 640 C 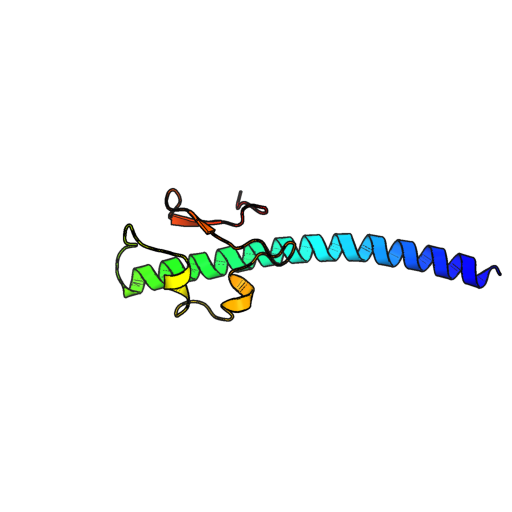C . GLU A 1 87 ? 2.931 6.923 -13.788 1.00 84.56 87 GLU A C 1
ATOM 642 O O . GLU A 1 87 ? 4.017 6.855 -13.205 1.00 84.56 87 GLU A O 1
ATOM 647 N N . SER A 1 88 ? 1.774 6.781 -13.137 1.00 86.38 88 SER A N 1
ATOM 648 C CA . SER A 1 88 ? 1.674 6.667 -11.682 1.00 86.38 88 SER A CA 1
ATOM 649 C C . SER A 1 88 ? 0.729 5.550 -11.243 1.00 86.38 88 SER A C 1
ATOM 651 O O . SER A 1 88 ? -0.114 5.077 -12.002 1.00 86.38 88 SER A O 1
ATOM 653 N N . ILE A 1 89 ? 0.891 5.093 -10.006 1.00 89.75 89 ILE A N 1
ATOM 654 C CA . ILE A 1 89 ? -0.028 4.178 -9.344 1.00 89.75 89 ILE A CA 1
ATOM 655 C C . ILE A 1 89 ? -1.133 4.974 -8.674 1.00 89.75 89 ILE A C 1
ATOM 657 O O . ILE A 1 89 ? -0.860 5.810 -7.811 1.00 89.75 89 ILE A O 1
ATOM 661 N N . ILE A 1 90 ? -2.365 4.626 -9.032 1.00 88.69 90 ILE A N 1
ATOM 662 C CA . ILE A 1 90 ? -3.589 5.212 -8.504 1.00 88.69 90 ILE A CA 1
ATOM 663 C C . ILE A 1 90 ? -4.440 4.157 -7.795 1.00 88.69 90 ILE A C 1
ATOM 665 O O . ILE A 1 90 ? -4.526 2.995 -8.208 1.00 88.69 90 ILE A O 1
ATOM 669 N N . CYS A 1 91 ? -5.105 4.568 -6.720 1.00 89.12 91 CYS A N 1
ATOM 670 C CA . CYS A 1 91 ? -6.212 3.817 -6.144 1.00 89.12 91 CYS A CA 1
ATOM 671 C C . CYS A 1 91 ? -7.537 4.357 -6.705 1.00 89.12 91 CYS A C 1
ATOM 673 O O . CYS A 1 91 ? -7.779 5.558 -6.583 1.00 89.12 91 CYS A O 1
ATOM 675 N N . PRO A 1 92 ? -8.432 3.502 -7.240 1.00 84.75 92 PRO A N 1
ATOM 676 C CA . PRO A 1 92 ? -9.727 3.942 -7.772 1.00 84.75 92 PRO A CA 1
ATOM 677 C C . PRO A 1 92 ? -10.593 4.714 -6.768 1.00 84.75 92 PRO A C 1
ATOM 679 O O . PRO A 1 92 ? -11.366 5.581 -7.160 1.00 84.75 92 PRO A O 1
ATOM 682 N N . ASN A 1 93 ? -10.452 4.398 -5.478 1.00 83.50 93 ASN A N 1
ATOM 683 C CA . ASN A 1 93 ? -11.286 4.945 -4.408 1.00 83.50 93 ASN A CA 1
ATOM 684 C C . ASN A 1 93 ? -10.585 6.026 -3.573 1.00 83.50 93 ASN A C 1
ATOM 686 O O . ASN A 1 93 ? -11.241 6.693 -2.781 1.00 83.50 93 ASN A O 1
ATOM 690 N N . HIS A 1 94 ? -9.276 6.219 -3.765 1.00 81.75 94 HIS A N 1
ATOM 691 C CA . HIS A 1 94 ? -8.481 7.245 -3.083 1.00 81.75 94 HIS A CA 1
ATOM 692 C C . HIS A 1 94 ? -7.499 7.870 -4.085 1.00 81.75 94 HIS A C 1
ATOM 694 O O . HIS A 1 94 ? -6.310 7.514 -4.082 1.00 81.75 94 HIS A O 1
ATOM 700 N N . PRO A 1 95 ? -7.995 8.733 -4.992 1.00 74.44 95 PRO A N 1
ATOM 701 C CA . PRO A 1 95 ? -7.142 9.431 -5.940 1.00 74.44 95 PRO A CA 1
ATOM 702 C C . PRO A 1 95 ? -6.173 10.369 -5.210 1.00 74.44 95 PRO A C 1
ATOM 704 O O . PRO A 1 95 ? -6.491 10.938 -4.167 1.00 74.44 95 PRO A O 1
ATOM 707 N N . PHE A 1 96 ? -4.972 10.507 -5.766 1.00 66.75 96 PHE A N 1
ATOM 708 C CA . PHE A 1 96 ? -4.031 11.548 -5.369 1.00 66.75 96 PHE A CA 1
ATOM 709 C C . PHE A 1 96 ? -4.484 12.862 -5.999 1.00 66.75 96 PHE A C 1
ATOM 711 O O . PHE A 1 96 ? -4.256 13.058 -7.190 1.00 66.75 96 PHE A O 1
ATOM 718 N N . ASP A 1 97 ? -5.130 13.723 -5.216 1.00 54.44 97 ASP A N 1
ATOM 719 C CA . ASP A 1 97 ? -5.220 15.152 -5.545 1.00 54.44 97 ASP A CA 1
ATOM 720 C C . ASP A 1 97 ? -3.857 15.842 -5.344 1.00 54.44 97 ASP A C 1
ATOM 722 O O . ASP A 1 97 ? -3.201 15.594 -4.298 1.00 54.44 97 ASP A O 1
#

pLDDT: mean 87.4, std 5.78, range [54.44, 95.19]

Radius of gyration: 19.27 Å; chains: 1; bounding box: 48×24×58 Å

Foldseek 3Di:
DVVVVVVVVVVVVVVVVVVVVQQVVLLVLLVVLQVQLQVLLVVCCVVVPDADPPDWSVVSPVRGPPVVPSQARSNPRHGWTQDPVVRGTADPVRGDD

Sequence (97 aa):
MVVVLILGVLMLIAVASYSMLADRAAEAACISNQRTLNGAIQIYRGTRGSLTSTFTLGDLEGYATTWDVITVCPLDKAPLVFDSATESIICPNHPFD